Protein AF-A0A524MQ72-F1 (afdb_monomer)

Structure (mmCIF, N/CA/C/O backbone):
data_AF-A0A524MQ72-F1
#
_entry.id   AF-A0A524MQ72-F1
#
loop_
_atom_site.group_PDB
_atom_site.id
_atom_site.type_symbol
_atom_site.label_atom_id
_atom_site.label_alt_id
_atom_site.label_comp_id
_atom_site.label_asym_id
_atom_site.label_entity_id
_atom_site.label_seq_id
_atom_site.pdbx_PDB_ins_code
_atom_site.Cartn_x
_atom_site.Cartn_y
_atom_site.Cartn_z
_atom_site.occupancy
_atom_site.B_iso_or_equiv
_atom_site.auth_seq_id
_atom_site.auth_comp_id
_atom_site.auth_asym_id
_atom_site.auth_atom_id
_atom_site.pdbx_PDB_model_num
ATOM 1 N N . PRO A 1 1 ? 13.617 -14.450 -13.148 1.00 62.94 1 PRO A N 1
ATOM 2 C CA . PRO A 1 1 ? 14.910 -14.285 -12.431 1.00 62.94 1 PRO A CA 1
ATOM 3 C C . PRO A 1 1 ? 14.736 -14.701 -10.970 1.00 62.94 1 PRO A C 1
ATOM 5 O O . PRO A 1 1 ? 13.659 -14.492 -10.417 1.00 62.94 1 PRO A O 1
ATOM 8 N N . VAL A 1 2 ? 15.751 -15.346 -10.391 1.00 82.19 2 VAL A N 1
ATOM 9 C CA . VAL A 1 2 ? 15.651 -15.949 -9.050 1.00 82.19 2 VAL A CA 1
ATOM 10 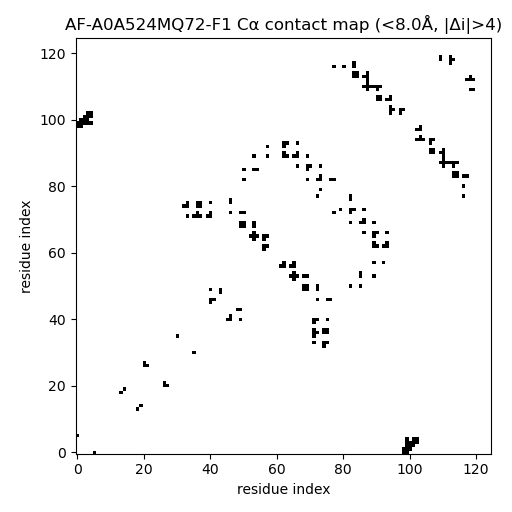C C . VAL A 1 2 ? 15.910 -14.920 -7.946 1.00 82.19 2 VAL A C 1
ATOM 12 O O . VAL A 1 2 ? 15.169 -14.889 -6.971 1.00 82.19 2 VAL A O 1
ATOM 15 N N . TYR A 1 3 ? 16.913 -14.051 -8.115 1.00 91.00 3 TYR A N 1
ATOM 16 C CA . TYR A 1 3 ? 17.262 -13.034 -7.118 1.00 91.00 3 TYR A CA 1
ATOM 17 C C . TYR A 1 3 ? 16.409 -11.763 -7.266 1.00 91.00 3 TYR A C 1
ATOM 19 O O . TYR A 1 3 ? 15.462 -11.539 -6.510 1.00 91.00 3 TYR A O 1
ATOM 27 N N . ASP A 1 4 ? 16.696 -10.959 -8.289 1.00 92.06 4 ASP A N 1
ATOM 28 C CA . ASP A 1 4 ? 16.065 -9.654 -8.514 1.00 92.06 4 ASP A CA 1
ATOM 29 C C . ASP A 1 4 ? 14.764 -9.736 -9.341 1.00 92.06 4 ASP A C 1
ATOM 31 O O . ASP A 1 4 ? 14.464 -10.768 -9.954 1.00 92.06 4 ASP A O 1
ATOM 35 N N . HIS A 1 5 ? 13.995 -8.647 -9.382 1.00 93.56 5 HIS A N 1
ATOM 36 C CA . HIS A 1 5 ? 12.790 -8.499 -10.193 1.00 93.56 5 HIS A CA 1
ATOM 37 C C . HIS A 1 5 ? 13.081 -7.649 -11.450 1.00 93.56 5 HIS A C 1
ATOM 39 O O . HIS A 1 5 ? 13.602 -6.541 -11.320 1.00 93.56 5 HIS A O 1
ATOM 45 N N . PRO A 1 6 ? 12.703 -8.072 -12.678 1.00 92.62 6 PRO A N 1
ATOM 46 C CA . PRO A 1 6 ? 13.021 -7.326 -13.905 1.00 92.62 6 PRO A CA 1
ATOM 47 C C . PRO A 1 6 ? 12.535 -5.872 -13.890 1.00 92.62 6 PRO A C 1
ATOM 49 O O . PRO A 1 6 ? 13.209 -4.981 -14.399 1.00 92.62 6 PRO A O 1
ATOM 52 N N . GLN A 1 7 ? 11.380 -5.616 -13.266 1.00 93.62 7 GLN A N 1
ATOM 53 C CA . GLN A 1 7 ? 10.848 -4.256 -13.146 1.00 93.62 7 GLN A CA 1
ATOM 54 C C . GLN A 1 7 ? 11.738 -3.335 -12.299 1.00 93.62 7 GLN A C 1
ATOM 56 O O . GLN A 1 7 ? 11.733 -2.130 -12.532 1.00 93.62 7 GLN A O 1
ATOM 61 N N . PHE A 1 8 ? 12.507 -3.863 -11.339 1.00 93.69 8 PHE A N 1
ATOM 62 C CA . PHE A 1 8 ? 13.414 -3.045 -10.526 1.00 93.69 8 PHE A CA 1
ATOM 63 C C . PHE A 1 8 ? 14.591 -2.553 -11.373 1.00 93.69 8 PHE A C 1
ATOM 65 O O . 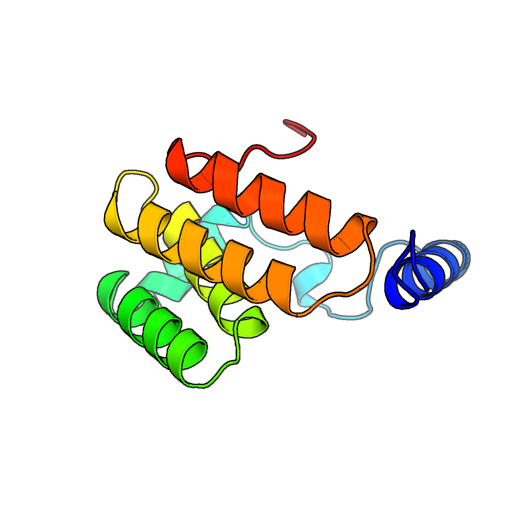PHE A 1 8 ? 14.930 -1.373 -11.332 1.00 93.69 8 PHE A O 1
ATOM 72 N N . LEU A 1 9 ? 15.138 -3.421 -12.231 1.00 92.56 9 LEU A N 1
ATOM 73 C CA . LEU A 1 9 ? 16.186 -3.057 -13.189 1.00 92.56 9 LEU A CA 1
ATOM 74 C C . LEU A 1 9 ? 15.710 -1.975 -14.165 1.00 92.56 9 LEU A C 1
ATOM 76 O O . LEU A 1 9 ? 16.393 -0.970 -14.352 1.00 92.56 9 LEU A O 1
ATOM 80 N N . ILE A 1 10 ? 14.514 -2.145 -14.736 1.00 93.50 10 ILE A N 1
ATOM 81 C CA . ILE A 1 10 ? 13.922 -1.163 -15.658 1.00 93.50 10 ILE A CA 1
ATOM 82 C C . ILE A 1 10 ? 13.718 0.184 -14.953 1.00 93.50 10 ILE A C 1
ATOM 84 O O . ILE A 1 10 ? 14.115 1.219 -15.488 1.00 93.50 10 ILE A O 1
ATOM 88 N N . ARG A 1 11 ? 13.174 0.182 -13.728 1.00 92.12 11 ARG A N 1
ATOM 89 C CA . ARG A 1 11 ? 13.008 1.402 -12.920 1.00 92.12 11 ARG A CA 1
ATOM 90 C C . ARG A 1 11 ? 14.337 2.095 -12.626 1.00 92.12 11 ARG A C 1
ATOM 92 O O . ARG A 1 11 ? 14.388 3.318 -12.664 1.00 92.12 11 ARG A O 1
ATOM 99 N N . ASN A 1 12 ? 15.413 1.347 -12.387 1.00 93.38 12 ASN A N 1
ATOM 100 C CA . ASN A 1 12 ? 16.737 1.930 -12.160 1.00 93.38 12 ASN A CA 1
ATOM 101 C C . ASN A 1 12 ? 17.304 2.601 -13.416 1.00 93.38 12 ASN A C 1
ATOM 103 O O . ASN A 1 12 ? 17.859 3.696 -13.319 1.00 93.38 12 ASN A O 1
ATOM 107 N N . VAL A 1 13 ? 17.134 1.992 -14.593 1.00 94.56 13 VAL A N 1
ATOM 108 C CA . VAL A 1 13 ? 17.524 2.619 -15.868 1.00 94.56 13 VAL A CA 1
ATOM 109 C C . VAL A 1 13 ? 16.698 3.880 -16.113 1.00 94.56 13 VAL A C 1
ATOM 111 O O . VAL A 1 13 ? 17.269 4.929 -16.406 1.00 94.56 13 VAL A O 1
ATOM 114 N N . TRP A 1 14 ? 15.377 3.814 -15.924 1.00 91.25 14 TRP A N 1
ATOM 115 C CA . TRP A 1 14 ? 14.513 4.987 -16.057 1.00 91.25 14 TRP A CA 1
ATOM 116 C C . TRP A 1 14 ? 14.936 6.102 -15.102 1.00 91.25 14 TRP A C 1
ATOM 118 O O . TRP A 1 14 ? 15.186 7.215 -15.544 1.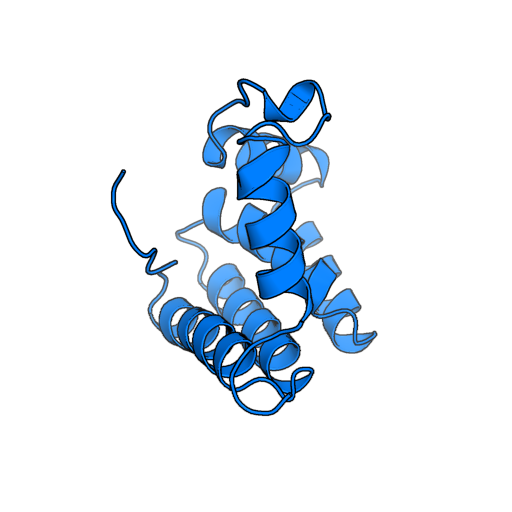00 91.25 14 TRP A O 1
ATOM 128 N N . ARG A 1 15 ? 15.143 5.799 -13.817 1.00 92.75 15 ARG A N 1
ATOM 129 C CA . ARG A 1 15 ? 15.594 6.784 -12.825 1.00 92.75 15 ARG A CA 1
ATOM 130 C C . ARG A 1 15 ? 16.954 7.393 -13.176 1.00 92.75 15 ARG A C 1
ATOM 132 O O . ARG A 1 15 ? 17.187 8.571 -12.915 1.00 92.75 15 ARG A O 1
ATOM 139 N N . ARG A 1 16 ? 17.859 6.608 -13.775 1.00 94.94 16 ARG A N 1
ATOM 140 C CA . ARG A 1 16 ? 19.192 7.072 -14.188 1.00 94.94 16 ARG A CA 1
ATOM 141 C C . ARG A 1 16 ? 19.131 8.126 -15.295 1.00 94.94 16 ARG A C 1
ATOM 143 O O . ARG A 1 16 ? 19.941 9.048 -15.254 1.00 94.94 16 ARG A O 1
ATOM 150 N N . TYR A 1 17 ? 18.227 7.976 -16.263 1.00 94.50 17 TYR A N 1
ATOM 151 C CA . TYR A 1 17 ? 18.173 8.841 -17.450 1.00 94.50 17 TYR A CA 1
ATOM 152 C C . TYR A 1 17 ? 17.012 9.847 -17.441 1.00 94.50 17 TYR A C 1
ATOM 154 O O . TYR A 1 17 ? 17.189 10.967 -17.902 1.00 94.50 17 TYR A O 1
ATOM 162 N N . GLY A 1 18 ? 15.849 9.470 -16.911 1.00 89.94 18 GLY A N 1
ATOM 163 C CA . GLY A 1 18 ? 14.648 10.305 -16.801 1.00 89.94 18 GLY A CA 1
ATOM 164 C C . GLY A 1 18 ? 14.556 11.115 -15.504 1.00 89.94 18 GLY A C 1
ATOM 165 O O . GLY A 1 18 ? 13.749 12.033 -15.413 1.00 89.94 18 GLY A O 1
ATOM 166 N N . GLY A 1 19 ? 15.401 10.823 -14.510 1.00 90.75 19 GLY A N 1
ATOM 167 C CA . GLY A 1 19 ? 15.376 11.504 -13.217 1.00 90.75 19 GLY A CA 1
ATOM 168 C C . GLY A 1 19 ? 14.323 10.939 -12.259 1.00 90.75 19 GLY A C 1
ATOM 169 O O . GLY A 1 19 ? 13.964 9.765 -12.327 1.00 90.75 19 GLY A O 1
ATOM 170 N N . TRP A 1 20 ? 13.900 11.754 -11.290 1.00 88.69 20 TRP A N 1
ATOM 171 C CA . TRP A 1 20 ? 13.016 11.327 -10.198 1.00 88.69 20 TRP A CA 1
ATOM 172 C C . TRP A 1 20 ? 11.523 11.509 -10.499 1.00 88.69 20 TRP A C 1
ATOM 174 O O . TRP A 1 20 ? 10.720 10.769 -9.941 1.00 88.69 20 TRP A O 1
ATOM 184 N N . TYR A 1 21 ? 11.168 12.481 -11.344 1.00 91.19 21 TYR A N 1
ATOM 185 C CA . TYR A 1 21 ? 9.785 12.796 -11.689 1.00 91.19 21 TYR A CA 1
ATOM 186 C C . TYR A 1 21 ? 9.245 11.764 -12.682 1.00 91.19 21 TYR A C 1
ATOM 188 O O . TYR A 1 21 ? 9.897 11.455 -13.682 1.00 91.19 21 TYR A O 1
ATOM 196 N N . ASP A 1 22 ? 8.071 11.213 -12.394 1.00 90.06 22 ASP A N 1
ATOM 197 C CA . ASP A 1 22 ? 7.455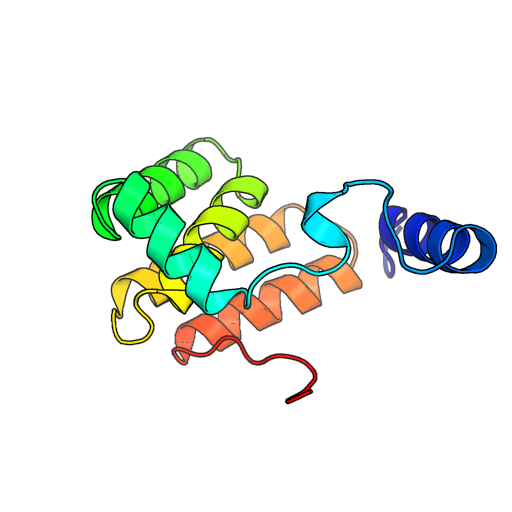 10.127 -13.161 1.00 90.06 22 ASP A CA 1
ATOM 198 C C . ASP A 1 22 ? 6.525 10.609 -14.284 1.00 90.06 22 ASP A C 1
ATOM 200 O O . ASP A 1 22 ? 6.115 9.801 -15.114 1.00 90.06 22 ASP A O 1
ATOM 204 N N . GLY A 1 23 ? 6.267 11.917 -14.368 1.00 91.25 23 GLY A N 1
ATOM 205 C CA . GLY A 1 23 ? 5.421 12.527 -15.392 1.00 91.25 23 GLY A CA 1
ATOM 206 C C . GLY A 1 23 ? 4.029 12.912 -14.898 1.00 91.25 23 GLY A C 1
ATOM 207 O O . GLY A 1 23 ? 3.385 13.725 -15.565 1.00 91.25 23 GLY A O 1
ATOM 208 N N . GLU A 1 24 ? 3.605 12.414 -13.734 1.00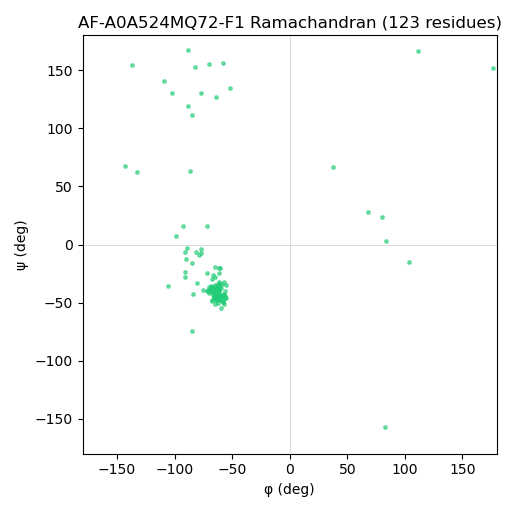 93.81 24 GLU A N 1
ATOM 209 C CA . GLU A 1 24 ? 2.274 12.671 -13.180 1.00 93.81 24 GLU A CA 1
ATOM 210 C C . GLU A 1 24 ? 2.262 13.952 -12.325 1.00 93.81 24 GLU A C 1
ATOM 212 O O . GLU A 1 24 ? 2.998 14.039 -11.336 1.00 93.81 24 GLU A O 1
ATOM 217 N N . PRO A 1 25 ? 1.460 14.978 -12.683 1.00 96.44 25 PRO A N 1
ATOM 218 C CA . PRO A 1 25 ? 1.537 16.295 -12.045 1.00 96.44 25 PRO A CA 1
ATOM 219 C C . PRO A 1 25 ? 1.307 16.298 -10.530 1.00 96.44 25 PRO A C 1
ATOM 221 O O . PRO A 1 25 ? 1.916 17.098 -9.818 1.00 96.44 25 PRO A O 1
ATOM 224 N N . ASP A 1 26 ? 0.441 15.422 -10.028 1.00 94.69 26 ASP A N 1
ATOM 225 C CA . ASP A 1 26 ? 0.117 15.297 -8.606 1.00 94.69 26 ASP A CA 1
ATOM 226 C C . ASP A 1 26 ? 1.262 14.682 -7.783 1.00 94.69 26 ASP A C 1
ATOM 228 O O . ASP A 1 26 ? 1.410 15.002 -6.602 1.00 94.69 26 ASP A O 1
ATOM 232 N N . ASN A 1 27 ? 2.141 13.899 -8.415 1.00 93.56 27 ASN A N 1
ATOM 233 C CA . ASN A 1 27 ? 3.318 13.306 -7.775 1.00 93.56 27 ASN A CA 1
ATOM 234 C C . ASN A 1 27 ? 4.517 14.262 -7.674 1.00 93.56 27 ASN A C 1
ATOM 236 O O . ASN A 1 27 ? 5.520 13.918 -7.042 1.00 93.56 27 ASN A O 1
ATOM 240 N N . LEU A 1 28 ? 4.449 15.460 -8.271 1.00 94.38 28 LEU A N 1
ATOM 241 C CA . LEU A 1 28 ? 5.572 16.402 -8.278 1.00 94.38 28 LEU A CA 1
ATOM 242 C C . LEU A 1 28 ? 5.874 16.953 -6.876 1.00 94.38 28 LEU A C 1
ATOM 244 O O . LEU A 1 28 ? 7.024 16.973 -6.447 1.00 94.38 28 LEU A O 1
ATOM 248 N N . LEU A 1 29 ? 4.849 17.417 -6.163 1.00 94.50 29 LEU A N 1
ATOM 249 C CA . LEU A 1 29 ? 4.946 17.941 -4.795 1.00 94.50 29 LEU A CA 1
ATOM 250 C C . LEU A 1 29 ? 3.689 17.522 -4.017 1.00 94.50 29 LEU A C 1
ATOM 252 O O . LEU A 1 29 ? 2.842 18.366 -3.712 1.00 94.50 29 LEU A O 1
ATOM 256 N N . PRO A 1 30 ? 3.521 16.215 -3.754 1.00 94.94 30 PRO A N 1
ATOM 257 C CA . PRO A 1 30 ? 2.282 15.688 -3.211 1.00 94.94 30 PRO A CA 1
ATOM 258 C C . PRO A 1 30 ? 2.085 16.119 -1.756 1.00 94.94 30 PRO A C 1
ATOM 260 O O . PRO A 1 30 ? 3.042 16.344 -1.010 1.00 94.94 30 PRO A O 1
ATOM 263 N N . ALA A 1 31 ? 0.825 16.153 -1.320 1.00 96.81 31 ALA A N 1
ATOM 264 C CA . ALA A 1 31 ? 0.502 16.266 0.099 1.00 96.81 31 ALA A CA 1
ATOM 265 C C . ALA A 1 31 ? 1.123 15.099 0.898 1.00 96.81 31 ALA A C 1
ATOM 267 O O . ALA A 1 31 ? 1.345 14.019 0.338 1.00 96.81 31 ALA A O 1
ATOM 268 N N . PRO A 1 32 ? 1.368 15.249 2.213 1.00 95.56 32 PRO A N 1
ATOM 269 C CA . PRO A 1 32 ? 1.827 14.146 3.049 1.00 95.56 32 PRO A CA 1
ATOM 270 C C . PRO A 1 32 ? 0.931 12.913 2.902 1.00 95.56 32 PRO A C 1
ATOM 272 O O . PRO A 1 32 ? -0.295 13.009 2.955 1.00 95.56 32 PRO A O 1
ATOM 275 N N . ARG A 1 33 ? 1.536 11.729 2.762 1.00 94.06 33 ARG A N 1
ATOM 276 C CA . ARG A 1 33 ? 0.800 10.480 2.496 1.00 94.06 33 ARG A CA 1
ATOM 277 C C . ARG A 1 33 ? -0.259 10.163 3.563 1.00 94.06 33 ARG A C 1
ATOM 279 O O . ARG A 1 33 ? -1.292 9.602 3.229 1.00 94.06 33 ARG A O 1
ATOM 286 N N . ALA A 1 34 ? -0.020 10.542 4.821 1.00 95.25 34 ALA A N 1
ATOM 287 C CA . ALA A 1 34 ? -0.998 10.394 5.900 1.00 95.25 34 ALA A CA 1
ATOM 288 C C . ALA A 1 34 ? -2.240 11.280 5.697 1.00 95.25 34 ALA A C 1
ATOM 290 O O . ALA A 1 34 ? -3.348 10.814 5.914 1.00 95.25 34 ALA A O 1
ATOM 291 N N . GLN A 1 35 ? -2.070 12.517 5.210 1.00 97.81 35 GLN A N 1
ATOM 292 C CA . GLN A 1 35 ? -3.205 13.393 4.888 1.00 97.81 35 GLN A CA 1
ATOM 293 C C . GLN A 1 35 ? -4.016 12.817 3.728 1.00 97.81 35 GLN A C 1
ATOM 295 O O . GLN A 1 35 ? -5.231 12.711 3.827 1.00 97.81 35 GLN A O 1
ATOM 300 N N . GLN A 1 36 ? -3.341 12.358 2.667 1.00 97.75 36 GLN A N 1
ATOM 301 C CA . GLN A 1 36 ? -4.019 11.671 1.564 1.00 97.75 36 GLN A CA 1
ATOM 302 C C . GLN A 1 36 ? -4.802 10.448 2.065 1.00 97.75 36 GLN A C 1
ATOM 304 O O . GLN A 1 36 ? -5.929 10.224 1.639 1.00 97.75 36 GLN A O 1
ATOM 309 N N . ALA A 1 37 ? -4.215 9.661 2.971 1.00 98.00 37 ALA A N 1
ATOM 310 C CA . ALA A 1 37 ? -4.852 8.475 3.524 1.00 98.00 37 ALA A CA 1
ATOM 311 C C . ALA A 1 37 ? -6.158 8.785 4.256 1.00 98.00 37 ALA A C 1
ATOM 313 O O . ALA A 1 37 ? -7.164 8.136 3.974 1.00 98.00 37 ALA A O 1
ATOM 314 N N . THR A 1 38 ? -6.158 9.787 5.135 1.00 98.19 38 THR A N 1
ATOM 315 C CA . THR A 1 38 ? -7.370 10.231 5.833 1.00 98.19 38 THR A CA 1
ATOM 316 C C . THR A 1 38 ? -8.464 10.631 4.845 1.00 98.19 38 THR A C 1
ATOM 318 O O . THR A 1 38 ? -9.557 10.075 4.904 1.00 98.19 38 THR A O 1
ATOM 321 N N . GLU A 1 39 ? -8.148 11.495 3.876 1.00 98.56 39 GLU A N 1
ATOM 322 C CA . GLU A 1 39 ? -9.117 11.977 2.879 1.00 98.56 39 GLU A CA 1
ATOM 323 C C . GLU A 1 39 ? -9.721 10.833 2.050 1.00 98.56 39 GLU A C 1
ATOM 325 O O . GLU A 1 39 ? -10.933 10.754 1.854 1.00 98.56 39 GLU A O 1
ATOM 330 N N . TRP A 1 40 ? -8.898 9.886 1.593 1.00 98.44 40 TRP A N 1
ATOM 331 C CA . TRP A 1 40 ? -9.394 8.739 0.828 1.00 98.44 40 TRP A CA 1
ATOM 332 C C . TRP A 1 40 ? -10.278 7.803 1.655 1.00 98.44 40 TRP A C 1
ATOM 334 O O . TRP A 1 40 ? -11.249 7.261 1.124 1.00 98.44 40 TRP A O 1
ATOM 344 N N . ILE A 1 41 ? -9.962 7.604 2.936 1.00 98.50 41 ILE A N 1
ATOM 345 C CA . ILE A 1 41 ? -10.769 6.773 3.837 1.00 98.50 41 ILE A CA 1
ATOM 346 C C . ILE A 1 41 ? -12.111 7.448 4.135 1.00 98.50 41 ILE A C 1
ATOM 348 O O . ILE A 1 41 ? -13.142 6.772 4.134 1.00 98.50 41 ILE A O 1
ATOM 352 N N . GLU A 1 42 ? -12.126 8.769 4.319 1.00 98.44 42 GLU A N 1
ATOM 353 C CA . GLU A 1 42 ? -13.360 9.546 4.465 1.00 98.44 42 GLU A CA 1
ATOM 354 C C . GLU A 1 42 ? -14.237 9.448 3.208 1.00 98.44 42 GLU A C 1
ATOM 356 O O . GLU A 1 42 ? -15.420 9.112 3.311 1.00 98.44 42 GLU A O 1
ATOM 361 N N . LEU A 1 43 ? -13.656 9.625 2.015 1.00 98.50 43 LEU A N 1
ATOM 362 C CA . LEU A 1 43 ? -14.366 9.466 0.737 1.00 98.50 43 LEU A CA 1
ATOM 363 C C . LEU A 1 43 ? -14.917 8.047 0.527 1.00 98.50 43 LEU A C 1
ATOM 365 O O . LEU A 1 43 ? -15.973 7.881 -0.084 1.00 98.50 43 LEU A O 1
ATOM 369 N N . ALA A 1 44 ? -14.228 7.024 1.037 1.00 98.25 44 ALA A N 1
ATOM 370 C CA . ALA A 1 44 ? -14.672 5.632 0.981 1.00 98.25 44 ALA A CA 1
ATOM 371 C C . ALA A 1 44 ? -15.771 5.288 2.011 1.00 98.25 44 ALA A C 1
ATOM 373 O O . ALA A 1 44 ? -16.285 4.165 2.017 1.00 98.25 44 ALA A O 1
ATOM 374 N N . GLY A 1 45 ? -16.153 6.233 2.877 1.00 98.31 45 GLY A N 1
ATOM 375 C CA . GLY A 1 45 ? -17.166 6.028 3.912 1.00 98.31 45 GLY A CA 1
ATOM 376 C C . GLY A 1 45 ? -16.647 5.309 5.159 1.00 98.31 45 GLY A C 1
ATOM 377 O O . GLY A 1 45 ? -17.441 4.698 5.872 1.00 98.31 45 GLY A O 1
ATOM 378 N N . GLY A 1 46 ? -15.340 5.375 5.423 1.00 98.31 46 GLY A N 1
ATOM 379 C CA . GLY A 1 46 ? -14.709 4.832 6.625 1.00 98.31 46 GLY A CA 1
ATOM 380 C C . GLY A 1 46 ? -13.808 3.622 6.377 1.00 98.31 46 GLY A C 1
ATOM 381 O O . GLY A 1 46 ? -13.809 3.003 5.311 1.00 98.31 46 GLY A O 1
ATOM 382 N N . VAL A 1 47 ? -13.009 3.291 7.397 1.00 98.62 47 VAL A N 1
ATOM 383 C CA . VAL A 1 47 ? -11.971 2.252 7.313 1.00 98.62 47 VAL A CA 1
ATOM 384 C C . VAL A 1 47 ? -12.557 0.859 7.071 1.00 98.62 47 VAL A C 1
ATOM 386 O O . VAL A 1 47 ? -12.015 0.110 6.262 1.00 98.62 47 VAL A O 1
ATOM 389 N N . ASP A 1 48 ? -13.704 0.547 7.676 1.00 98.50 48 ASP A N 1
ATOM 390 C CA . ASP A 1 48 ? -14.346 -0.770 7.580 1.00 98.50 48 ASP A CA 1
ATOM 391 C C . ASP A 1 48 ? -14.733 -1.114 6.133 1.00 98.50 48 ASP A C 1
ATOM 393 O O . ASP A 1 48 ? -14.511 -2.236 5.675 1.00 98.50 48 ASP A O 1
ATOM 397 N N . ASN A 1 49 ? -15.223 -0.132 5.365 1.00 98.56 49 ASN A N 1
ATOM 398 C CA . ASN A 1 49 ? -15.541 -0.316 3.944 1.00 98.56 49 ASN A CA 1
ATOM 399 C C . ASN A 1 49 ? -14.291 -0.669 3.130 1.00 98.56 49 ASN A C 1
ATOM 401 O O . ASN A 1 49 ? -14.336 -1.516 2.233 1.00 98.56 49 ASN A O 1
ATOM 405 N N . VAL A 1 50 ? -13.166 -0.025 3.445 1.00 98.75 50 VAL A N 1
ATOM 406 C CA . VAL A 1 50 ? -11.894 -0.265 2.760 1.00 98.75 50 VAL A CA 1
ATOM 407 C C . VAL A 1 50 ? -11.319 -1.627 3.128 1.00 98.75 50 VAL A C 1
ATOM 409 O O . VAL A 1 50 ? -10.842 -2.326 2.235 1.00 98.75 50 VAL A O 1
ATOM 412 N N . LEU A 1 51 ? -11.418 -2.050 4.391 1.00 98.69 51 LEU A N 1
ATOM 413 C CA . LEU A 1 51 ? -11.003 -3.392 4.811 1.00 98.69 51 LEU A CA 1
ATOM 414 C C . LEU A 1 51 ? -11.862 -4.480 4.166 1.00 98.69 51 LEU A C 1
ATOM 416 O O . LEU A 1 51 ? -11.316 -5.435 3.614 1.00 98.69 51 LEU A O 1
ATOM 420 N N . ALA A 1 52 ? -13.184 -4.299 4.132 1.00 98.62 52 ALA A N 1
ATOM 421 C CA . ALA A 1 52 ? -14.085 -5.219 3.445 1.00 98.62 52 ALA A CA 1
ATOM 422 C C . ALA A 1 52 ? -13.735 -5.338 1.953 1.00 98.62 52 ALA A C 1
ATOM 424 O O . ALA A 1 52 ? -13.673 -6.445 1.410 1.00 98.62 52 ALA A O 1
ATOM 425 N N . ARG A 1 53 ? -13.442 -4.214 1.282 1.00 98.75 53 ARG A N 1
ATOM 426 C CA . ARG A 1 53 ? -13.024 -4.237 -0.125 1.00 98.75 53 ARG A CA 1
ATOM 427 C C . ARG A 1 53 ? -11.650 -4.877 -0.315 1.00 98.75 53 ARG A C 1
ATOM 429 O O . ARG A 1 53 ? -11.458 -5.606 -1.286 1.00 98.75 53 ARG A O 1
ATOM 436 N N . ALA A 1 54 ? -10.704 -4.624 0.584 1.00 98.69 54 ALA A N 1
ATOM 437 C CA . ALA A 1 54 ? -9.391 -5.255 0.545 1.00 98.69 54 ALA A CA 1
ATOM 438 C C . ALA A 1 54 ? -9.498 -6.778 0.695 1.00 98.69 54 ALA A C 1
ATOM 440 O O . ALA A 1 54 ? -8.843 -7.496 -0.056 1.00 98.69 54 ALA A O 1
ATOM 441 N N . GLN A 1 55 ? -10.365 -7.269 1.584 1.00 98.62 55 GLN A N 1
ATOM 442 C CA . GLN A 1 55 ? -10.605 -8.703 1.737 1.00 98.62 55 GLN A CA 1
ATOM 443 C C . GLN A 1 55 ? -11.208 -9.318 0.468 1.00 98.62 55 GLN A C 1
ATOM 445 O O . GLN A 1 55 ? -10.702 -10.329 -0.005 1.00 98.62 55 GLN A O 1
ATOM 450 N N . GLN A 1 56 ? -12.200 -8.668 -0.148 1.00 98.75 56 GLN A N 1
ATOM 451 C CA . GLN A 1 56 ? -12.747 -9.123 -1.435 1.00 98.75 56 GLN A CA 1
ATOM 452 C C . GLN A 1 56 ? -11.667 -9.219 -2.519 1.00 98.75 56 GLN A C 1
ATOM 454 O O . GLN A 1 56 ? -11.617 -10.197 -3.252 1.00 98.75 56 GLN A O 1
ATOM 459 N N . LEU A 1 57 ? -10.773 -8.228 -2.609 1.00 98.81 57 LEU A N 1
ATOM 460 C CA . LEU A 1 57 ? -9.665 -8.267 -3.567 1.00 98.81 57 LEU A CA 1
ATOM 461 C C . LEU A 1 57 ? -8.703 -9.426 -3.290 1.00 98.81 57 LEU A C 1
ATOM 463 O O . LEU A 1 57 ? -8.167 -9.998 -4.234 1.00 98.81 57 LEU A O 1
ATOM 467 N N . LEU A 1 58 ? -8.480 -9.784 -2.022 1.00 98.50 58 LEU A N 1
ATOM 468 C CA . LEU A 1 58 ? -7.681 -10.960 -1.673 1.00 98.50 58 LEU A CA 1
ATOM 469 C C . LEU A 1 58 ? -8.367 -12.255 -2.093 1.00 98.50 58 LEU A C 1
ATOM 471 O O . LEU A 1 58 ? -7.705 -13.115 -2.674 1.00 98.50 58 LEU A O 1
ATOM 475 N N . ASP A 1 59 ? -9.671 -12.363 -1.854 1.00 98.25 59 ASP A N 1
ATOM 476 C CA . ASP A 1 59 ? -10.475 -13.517 -2.260 1.00 98.25 59 ASP A CA 1
ATOM 477 C C . ASP A 1 59 ? -10.495 -13.661 -3.797 1.00 98.25 59 ASP A C 1
ATOM 479 O O . ASP A 1 59 ? -10.392 -14.771 -4.323 1.00 98.25 59 ASP A O 1
ATOM 483 N N . ASP A 1 60 ? -10.515 -12.534 -4.517 1.00 98.38 60 ASP A N 1
ATOM 484 C CA . ASP A 1 60 ? -10.422 -12.451 -5.981 1.00 98.38 60 ASP A CA 1
ATOM 485 C C . ASP A 1 60 ? -8.982 -12.656 -6.516 1.00 98.38 60 ASP A C 1
ATOM 487 O O . ASP A 1 60 ? -8.761 -12.737 -7.728 1.00 98.38 60 ASP A O 1
ATOM 491 N N . GLY A 1 61 ? -7.979 -12.739 -5.634 1.00 98.00 61 GLY A N 1
ATOM 492 C CA . GLY A 1 61 ? -6.567 -12.940 -5.976 1.00 98.00 61 GLY A CA 1
ATOM 493 C C . GLY A 1 61 ? -5.778 -11.672 -6.346 1.00 98.00 61 GLY A C 1
ATOM 494 O O . GLY A 1 61 ? -4.580 -11.764 -6.640 1.00 98.00 61 GLY A O 1
ATOM 495 N N . ASP A 1 62 ? -6.379 -10.482 -6.287 1.00 98.50 62 ASP A N 1
ATOM 496 C CA . ASP A 1 62 ? -5.711 -9.192 -6.509 1.00 98.50 62 ASP A CA 1
ATOM 497 C C . ASP A 1 62 ? -5.077 -8.634 -5.221 1.00 98.50 62 ASP A C 1
ATOM 499 O O . ASP A 1 62 ? -5.397 -7.556 -4.708 1.00 98.50 62 ASP A O 1
ATOM 503 N N . ALA A 1 63 ? -4.100 -9.380 -4.703 1.00 98.50 63 ALA A N 1
ATOM 504 C CA . ALA A 1 63 ? -3.337 -8.979 -3.524 1.00 98.50 63 ALA A CA 1
ATOM 505 C C . ALA A 1 63 ? -2.557 -7.667 -3.725 1.00 98.50 63 ALA A C 1
ATOM 507 O O . ALA A 1 63 ? -2.275 -6.957 -2.758 1.00 98.50 63 ALA A O 1
ATOM 508 N N . ARG A 1 64 ? -2.224 -7.316 -4.975 1.00 98.19 64 ARG A N 1
ATOM 509 C CA . ARG A 1 64 ? -1.531 -6.065 -5.309 1.00 98.19 64 ARG A CA 1
ATOM 510 C C . ARG A 1 64 ? -2.396 -4.863 -4.978 1.00 98.19 64 ARG A C 1
ATOM 512 O O . ARG A 1 64 ? -1.931 -3.958 -4.285 1.00 98.19 64 ARG A O 1
ATOM 519 N N . LEU A 1 65 ? -3.638 -4.853 -5.456 1.00 98.62 65 LEU A N 1
ATOM 520 C CA . LEU A 1 65 ? -4.556 -3.757 -5.174 1.00 98.62 65 LEU A CA 1
ATOM 521 C C . LEU A 1 65 ? -4.994 -3.759 -3.706 1.00 98.62 65 LEU A C 1
ATOM 523 O O . LEU A 1 65 ? -5.058 -2.689 -3.100 1.00 98.62 65 LEU A O 1
ATOM 527 N N . ALA A 1 66 ? -5.184 -4.937 -3.103 1.00 98.75 66 ALA A N 1
ATOM 528 C CA . ALA A 1 66 ? -5.447 -5.047 -1.669 1.00 98.75 66 ALA A CA 1
ATOM 529 C C . ALA A 1 66 ? -4.353 -4.354 -0.835 1.00 98.75 66 ALA A C 1
ATOM 531 O O . ALA A 1 66 ? -4.686 -3.550 0.033 1.00 98.75 66 ALA A O 1
ATOM 532 N N . CYS A 1 67 ? -3.066 -4.573 -1.154 1.00 98.62 67 CYS A N 1
ATOM 533 C CA . CYS A 1 67 ? -1.935 -3.900 -0.497 1.00 98.62 67 CYS A CA 1
ATOM 534 C C . CYS A 1 67 ? -2.035 -2.365 -0.568 1.00 98.62 67 CYS A C 1
ATOM 536 O O . CYS A 1 67 ? -1.733 -1.683 0.409 1.00 98.62 67 CYS A O 1
ATOM 538 N N . HIS A 1 68 ? -2.470 -1.802 -1.701 1.00 98.19 68 HIS A N 1
ATOM 539 C CA . HIS A 1 68 ? -2.644 -0.352 -1.827 1.00 98.19 68 HIS A CA 1
ATOM 540 C C . HIS A 1 68 ? -3.722 0.187 -0.880 1.00 98.19 68 HIS A C 1
ATOM 542 O O . HIS A 1 68 ? -3.498 1.209 -0.230 1.00 98.19 68 HIS A O 1
ATOM 548 N N . LEU A 1 69 ? -4.859 -0.506 -0.774 1.00 98.56 69 LEU A N 1
ATOM 549 C CA . LEU A 1 69 ? -5.972 -0.090 0.081 1.00 98.56 69 LEU A CA 1
ATOM 550 C C . LEU A 1 69 ? -5.618 -0.178 1.570 1.00 98.56 69 LEU A C 1
ATOM 552 O O . LEU A 1 69 ? -5.803 0.789 2.311 1.00 98.56 69 LEU A O 1
ATOM 556 N N . VAL A 1 70 ? -5.046 -1.303 2.007 1.00 98.31 70 VAL A N 1
ATOM 557 C CA . VAL A 1 70 ? -4.678 -1.502 3.421 1.00 98.31 70 VAL A CA 1
ATOM 558 C C . VAL A 1 70 ? -3.552 -0.576 3.877 1.00 98.31 70 VAL A C 1
ATOM 560 O O . VAL A 1 70 ? -3.487 -0.237 5.052 1.00 98.31 70 VAL A O 1
ATOM 563 N N . GLU A 1 71 ? -2.680 -0.118 2.973 1.00 98.00 71 GLU A N 1
ATOM 564 C CA . GLU A 1 71 ? -1.679 0.905 3.301 1.00 98.00 71 GLU A CA 1
ATOM 565 C C . GLU A 1 71 ? -2.317 2.239 3.688 1.00 98.00 71 GLU A C 1
ATOM 567 O O . GLU A 1 71 ? -1.842 2.903 4.609 1.00 98.00 71 GLU A O 1
ATOM 572 N N . PHE A 1 72 ? -3.375 2.643 2.985 1.00 98.19 72 PHE A N 1
ATOM 573 C CA . PHE A 1 72 ? -4.109 3.867 3.302 1.00 98.19 72 PHE A CA 1
ATOM 574 C C . PHE A 1 72 ? -4.906 3.681 4.597 1.00 98.19 72 PHE A C 1
ATOM 576 O O . PHE A 1 72 ? -4.859 4.549 5.466 1.00 98.19 72 PHE A O 1
ATOM 583 N N . ALA A 1 73 ? -5.520 2.512 4.798 1.00 98.44 73 ALA A N 1
ATOM 584 C CA . ALA A 1 73 ? -6.172 2.179 6.063 1.00 98.44 73 ALA A CA 1
ATOM 585 C C . ALA A 1 73 ? -5.195 2.231 7.256 1.00 98.44 73 ALA A C 1
ATOM 587 O O . ALA A 1 73 ? -5.514 2.835 8.275 1.00 98.44 73 ALA A O 1
ATOM 588 N N . ALA A 1 74 ? -3.987 1.669 7.124 1.00 98.12 74 ALA A N 1
ATOM 589 C CA . ALA A 1 74 ? -2.980 1.647 8.195 1.00 98.12 74 ALA A CA 1
ATOM 590 C C . ALA A 1 74 ? -2.431 3.036 8.537 1.00 98.12 74 ALA A C 1
ATOM 592 O O . ALA A 1 74 ? -2.038 3.285 9.673 1.00 98.12 74 ALA A O 1
ATOM 593 N N . LEU A 1 75 ? -2.394 3.942 7.558 1.00 97.44 75 LEU A N 1
ATOM 594 C CA . LEU A 1 75 ? -2.013 5.335 7.779 1.00 97.44 75 LEU A CA 1
ATOM 595 C C . LEU A 1 75 ? -3.120 6.142 8.464 1.00 97.44 75 LEU A C 1
ATOM 597 O O . LEU A 1 75 ? -2.810 6.972 9.313 1.00 97.44 75 LEU A O 1
ATOM 601 N N . ALA A 1 76 ? -4.382 5.910 8.098 1.00 98.12 76 ALA A N 1
ATOM 602 C CA . ALA A 1 76 ? -5.519 6.653 8.639 1.00 98.12 76 ALA A CA 1
ATOM 603 C C . ALA A 1 76 ? -5.979 6.144 10.016 1.00 98.12 76 ALA A C 1
ATOM 605 O O . ALA A 1 76 ? -6.443 6.930 10.837 1.00 98.12 76 ALA A O 1
ATOM 606 N N . ALA A 1 77 ? -5.856 4.840 10.277 1.00 97.62 77 ALA A N 1
ATOM 607 C CA . ALA A 1 77 ? -6.315 4.191 11.505 1.00 97.62 77 ALA A CA 1
ATOM 608 C C . ALA A 1 77 ? -5.233 3.265 12.103 1.00 97.62 77 ALA A C 1
ATOM 610 O O . ALA A 1 77 ? -5.445 2.054 12.206 1.00 97.62 77 ALA A O 1
ATOM 611 N N . PRO A 1 78 ? -4.069 3.808 12.514 1.00 97.00 78 PRO A N 1
ATOM 612 C CA . PRO A 1 78 ? -2.940 3.011 13.002 1.00 97.00 78 PRO A CA 1
ATOM 613 C C . PRO A 1 78 ? -3.225 2.260 14.310 1.00 97.00 78 PRO A C 1
ATOM 615 O O . PRO A 1 78 ? -2.543 1.286 14.603 1.00 97.00 78 PRO A O 1
ATOM 618 N N . ASP A 1 79 ? -4.235 2.660 15.083 1.00 97.06 79 ASP A N 1
ATOM 619 C CA . ASP A 1 79 ? -4.610 1.981 16.331 1.00 97.06 79 ASP A CA 1
ATOM 620 C C . ASP A 1 79 ? -5.638 0.850 16.119 1.00 97.06 79 ASP A C 1
ATOM 622 O O . ASP A 1 79 ? -6.003 0.147 17.064 1.00 97.06 79 ASP A O 1
ATOM 626 N N . ASN A 1 80 ? -6.119 0.644 14.885 1.00 97.81 80 ASN A N 1
ATOM 627 C CA . ASN A 1 80 ? -7.078 -0.414 14.573 1.00 97.81 80 ASN A CA 1
ATOM 628 C C . ASN A 1 80 ? -6.352 -1.746 14.303 1.00 97.81 80 ASN A C 1
ATOM 630 O O . ASN A 1 80 ? -5.689 -1.925 13.282 1.00 97.81 80 ASN A O 1
ATOM 634 N N . ALA A 1 81 ? -6.515 -2.712 15.210 1.00 97.94 81 ALA A N 1
ATOM 635 C CA . ALA A 1 81 ? -5.889 -4.031 15.114 1.00 97.94 81 ALA A CA 1
ATOM 636 C C . ALA A 1 81 ? -6.310 -4.829 13.863 1.00 97.94 81 ALA A C 1
ATOM 638 O O . ALA A 1 81 ? -5.503 -5.583 13.317 1.00 97.94 81 ALA A O 1
ATOM 639 N N . GLU A 1 82 ? -7.545 -4.658 13.385 1.00 98.25 82 GLU A N 1
ATOM 640 C CA . GLU A 1 82 ? -8.041 -5.356 12.195 1.00 98.25 82 GLU A CA 1
ATOM 641 C C . GLU A 1 82 ? -7.309 -4.894 10.933 1.00 98.25 82 GLU A C 1
ATOM 643 O O . GLU A 1 82 ? -6.932 -5.714 10.097 1.00 98.25 82 GLU A O 1
ATOM 648 N N . VAL A 1 83 ? -7.003 -3.596 10.838 1.00 98.56 83 VAL A N 1
ATOM 649 C CA . VAL A 1 83 ? -6.227 -3.038 9.723 1.0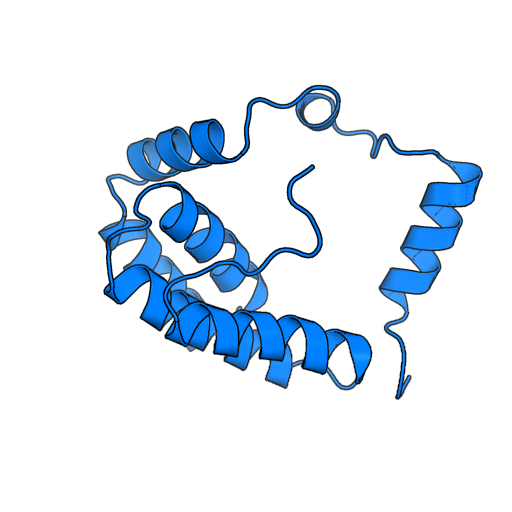0 98.56 83 VAL A CA 1
ATOM 650 C C . VAL A 1 83 ? -4.884 -3.749 9.583 1.00 98.56 83 VAL A C 1
ATOM 652 O O . VAL A 1 83 ? -4.490 -4.130 8.479 1.00 98.56 83 VAL A O 1
ATOM 655 N N . TRP A 1 84 ? -4.192 -3.974 10.699 1.00 98.56 84 TRP A N 1
ATOM 656 C CA . TRP A 1 84 ? -2.906 -4.666 10.705 1.00 98.56 84 TRP A CA 1
ATOM 657 C C . TRP A 1 84 ? -3.026 -6.146 10.347 1.00 98.56 84 TRP A C 1
ATOM 659 O O . TRP A 1 84 ? -2.175 -6.657 9.617 1.00 98.56 84 TRP A O 1
ATOM 669 N N . ALA A 1 85 ? -4.094 -6.817 10.783 1.00 98.56 85 ALA A N 1
ATOM 670 C CA . ALA A 1 85 ? -4.361 -8.204 10.414 1.00 98.56 85 ALA A CA 1
ATOM 671 C C . ALA A 1 85 ? -4.596 -8.356 8.899 1.00 98.56 85 ALA A C 1
ATOM 673 O O . ALA A 1 85 ? -3.961 -9.196 8.254 1.00 98.56 85 ALA A O 1
ATOM 674 N N . VAL A 1 86 ? -5.438 -7.502 8.303 1.00 98.50 86 VAL A N 1
ATOM 675 C CA . VAL A 1 86 ? -5.695 -7.524 6.851 1.00 98.50 86 VAL A CA 1
ATOM 676 C C . VAL A 1 86 ? -4.441 -7.112 6.075 1.00 98.50 86 VAL A C 1
ATOM 678 O O . VAL A 1 86 ? -4.121 -7.715 5.049 1.00 98.50 86 VAL A O 1
ATOM 681 N N . ARG A 1 87 ? -3.666 -6.143 6.578 1.00 98.56 87 ARG A N 1
ATOM 682 C CA . ARG A 1 87 ? -2.383 -5.752 5.978 1.00 98.56 87 ARG A CA 1
ATOM 683 C C . ARG A 1 87 ? -1.383 -6.910 5.964 1.00 98.56 87 ARG A C 1
ATOM 685 O O . ARG A 1 87 ? -0.758 -7.142 4.928 1.00 98.56 87 ARG A O 1
ATOM 692 N N . ALA A 1 88 ? -1.266 -7.661 7.061 1.00 98.62 88 ALA A N 1
ATOM 693 C CA . ALA A 1 88 ? -0.418 -8.852 7.131 1.00 98.62 88 ALA A CA 1
ATOM 694 C C . ALA A 1 88 ? -0.822 -9.881 6.063 1.00 98.62 88 ALA A C 1
ATOM 696 O O . ALA A 1 88 ? 0.019 -10.325 5.275 1.00 98.62 88 ALA A O 1
ATOM 697 N N . ALA A 1 89 ? -2.120 -10.190 5.977 1.00 98.69 89 ALA A N 1
ATOM 698 C CA . ALA A 1 89 ? -2.660 -11.121 4.989 1.00 98.69 89 ALA A CA 1
ATOM 699 C C . ALA A 1 89 ? -2.407 -10.651 3.547 1.00 98.69 89 ALA A C 1
ATOM 701 O O . ALA A 1 89 ? -1.964 -11.441 2.709 1.00 98.69 89 ALA A O 1
ATOM 702 N N . ALA A 1 90 ? -2.614 -9.362 3.263 1.00 98.75 90 ALA A N 1
ATOM 703 C CA . ALA A 1 90 ? -2.428 -8.804 1.929 1.00 98.75 90 ALA A CA 1
ATOM 704 C C . ALA A 1 90 ? -0.975 -8.889 1.454 1.00 98.75 90 ALA A C 1
ATOM 706 O O . ALA A 1 90 ? -0.709 -9.368 0.348 1.00 98.75 90 ALA A O 1
ATOM 707 N N . TYR A 1 91 ? -0.023 -8.493 2.301 1.00 98.69 91 TYR A N 1
ATOM 708 C CA . TYR A 1 91 ? 1.397 -8.568 1.963 1.00 98.69 91 TYR A CA 1
ATOM 709 C C . TYR A 1 91 ? 1.904 -10.008 1.859 1.00 98.69 91 TYR A C 1
ATOM 711 O O . TYR A 1 91 ? 2.718 -10.302 0.978 1.00 98.69 91 TYR A O 1
ATOM 719 N N . GLN A 1 92 ? 1.396 -10.921 2.691 1.00 98.62 92 GLN A N 1
ATOM 720 C CA . GLN A 1 92 ? 1.733 -12.340 2.601 1.00 98.62 92 GLN A CA 1
ATOM 721 C C . GLN A 1 92 ? 1.223 -12.954 1.290 1.00 98.62 92 GLN A C 1
ATOM 723 O O . GLN A 1 92 ? 1.980 -13.631 0.587 1.00 98.62 92 GLN A O 1
ATOM 728 N N . ALA A 1 93 ? -0.031 -12.676 0.922 1.00 98.62 93 ALA A N 1
ATOM 729 C CA . ALA A 1 93 ? -0.611 -13.117 -0.343 1.00 98.62 93 ALA A CA 1
ATOM 730 C C . ALA A 1 93 ? 0.153 -12.533 -1.538 1.00 98.62 93 ALA A C 1
ATOM 732 O O . ALA A 1 93 ? 0.485 -13.255 -2.478 1.00 98.62 93 ALA A O 1
ATOM 733 N N . HIS A 1 94 ? 0.508 -11.247 -1.481 1.00 98.50 94 HIS A N 1
ATOM 734 C CA . HIS A 1 94 ? 1.273 -10.605 -2.542 1.00 98.50 94 HIS A CA 1
ATOM 735 C C . HIS A 1 94 ? 2.685 -11.200 -2.668 1.00 98.50 94 HIS A C 1
ATOM 737 O O . HIS A 1 94 ? 3.132 -11.486 -3.780 1.00 98.50 94 HIS A O 1
ATOM 743 N N . SER A 1 95 ? 3.365 -11.463 -1.547 1.00 98.00 95 SER A N 1
ATOM 744 C CA . SER A 1 95 ? 4.669 -12.136 -1.532 1.00 98.00 95 SER A CA 1
ATOM 745 C C . SER A 1 95 ? 4.613 -13.494 -2.237 1.00 98.00 95 SER A C 1
ATOM 747 O O . SER A 1 95 ? 5.439 -13.773 -3.110 1.00 98.00 95 SER A O 1
ATOM 749 N N . ALA A 1 96 ? 3.593 -14.308 -1.947 1.00 97.69 96 ALA A N 1
ATOM 750 C CA . ALA A 1 96 ? 3.425 -15.638 -2.533 1.00 97.69 96 ALA A CA 1
ATOM 751 C C . ALA A 1 96 ? 3.283 -15.639 -4.071 1.00 97.69 96 ALA A C 1
ATOM 753 O O . ALA A 1 96 ? 3.564 -16.654 -4.708 1.00 97.69 96 ALA A O 1
ATOM 754 N N . GLN A 1 97 ? 2.907 -14.509 -4.683 1.00 96.38 97 GLN A N 1
ATOM 755 C CA . GLN A 1 97 ? 2.770 -14.368 -6.139 1.00 96.38 97 GLN A CA 1
ATOM 756 C C . GLN A 1 97 ? 4.108 -14.173 -6.873 1.00 96.38 97 GLN A C 1
ATOM 758 O O . GLN A 1 97 ? 4.148 -14.197 -8.105 1.00 96.38 97 GLN A O 1
ATOM 763 N N . HIS A 1 98 ? 5.214 -13.968 -6.155 1.00 95.75 98 HIS A N 1
ATOM 764 C CA . HIS A 1 98 ? 6.505 -13.657 -6.764 1.00 95.75 98 HIS A CA 1
ATOM 765 C C . HIS A 1 98 ? 7.507 -14.804 -6.667 1.00 95.75 98 HIS A C 1
ATOM 767 O O . HIS A 1 98 ? 7.666 -15.440 -5.635 1.00 95.75 98 HIS A O 1
ATOM 773 N N . THR A 1 99 ? 8.288 -15.014 -7.729 1.00 93.94 99 THR A N 1
ATOM 774 C CA . THR A 1 99 ? 9.435 -15.940 -7.704 1.00 93.94 99 THR A CA 1
ATOM 775 C C . THR A 1 99 ? 10.748 -15.259 -7.303 1.00 93.94 99 THR A C 1
ATOM 777 O O . THR A 1 99 ? 11.668 -15.931 -6.844 1.00 93.94 99 THR A O 1
ATOM 780 N N . SER A 1 100 ? 10.860 -13.936 -7.483 1.00 96.00 100 SER A N 1
ATOM 781 C CA . SER A 1 100 ? 12.045 -13.155 -7.091 1.00 96.00 100 SER A CA 1
ATOM 782 C C . SER A 1 100 ? 12.227 -13.203 -5.576 1.00 96.00 100 SER A C 1
ATOM 784 O O . SER A 1 100 ? 11.302 -12.874 -4.832 1.00 96.00 100 SER A O 1
ATOM 786 N N . SER A 1 101 ? 13.416 -13.585 -5.103 1.00 95.81 101 SER A N 1
ATOM 787 C CA . SER A 1 101 ? 13.728 -13.555 -3.671 1.00 95.81 101 SER A CA 1
ATOM 788 C C . SER A 1 101 ? 13.654 -12.139 -3.104 1.00 95.81 101 SER A C 1
ATOM 790 O O . SER A 1 101 ? 13.156 -11.975 -1.999 1.00 95.81 101 SER A O 1
ATOM 792 N N . MET A 1 102 ? 14.080 -11.121 -3.862 1.00 95.06 102 MET A N 1
ATOM 793 C CA . MET A 1 102 ? 13.968 -9.720 -3.442 1.00 95.06 102 MET A CA 1
ATOM 794 C C . MET A 1 102 ? 12.511 -9.327 -3.189 1.00 95.06 102 MET A C 1
ATOM 796 O O . MET A 1 102 ? 12.178 -8.903 -2.087 1.00 95.06 102 MET A O 1
ATOM 800 N N . ALA A 1 103 ? 11.627 -9.523 -4.172 1.00 96.19 103 ALA A N 1
ATOM 801 C CA . ALA A 1 103 ? 10.214 -9.172 -4.016 1.00 96.19 103 ALA A CA 1
ATOM 802 C C . ALA A 1 103 ? 9.554 -9.951 -2.865 1.00 96.19 103 ALA A C 1
ATOM 804 O O . ALA A 1 103 ? 8.919 -9.345 -2.004 1.00 96.19 103 ALA A O 1
ATOM 805 N N . ARG A 1 104 ? 9.767 -11.274 -2.805 1.00 97.06 104 ARG A N 1
ATOM 806 C CA . ARG A 1 104 ? 9.217 -12.122 -1.738 1.00 97.06 104 ARG A CA 1
ATOM 807 C C . ARG A 1 104 ? 9.650 -11.677 -0.347 1.00 97.06 104 ARG A C 1
ATOM 809 O O . ARG A 1 104 ? 8.814 -11.565 0.543 1.00 97.06 104 ARG A O 1
ATOM 816 N N . ASN A 1 105 ? 10.943 -11.426 -0.158 1.00 96.25 105 ASN A N 1
ATOM 817 C CA . ASN A 1 105 ? 11.480 -11.114 1.162 1.00 96.25 105 ASN A CA 1
ATOM 818 C C . ASN A 1 105 ? 11.056 -9.719 1.631 1.00 96.25 105 ASN A C 1
ATOM 820 O O . ASN A 1 105 ? 10.704 -9.573 2.795 1.00 96.25 105 ASN A O 1
ATOM 824 N N . LEU A 1 106 ? 11.029 -8.712 0.747 1.00 96.38 106 LEU A N 1
ATOM 825 C CA . LEU A 1 106 ? 10.565 -7.370 1.126 1.00 96.38 106 LEU A CA 1
ATOM 826 C C . LEU A 1 106 ? 9.072 -7.366 1.483 1.00 96.38 106 LEU A C 1
ATOM 828 O O . LEU A 1 106 ? 8.684 -6.793 2.498 1.00 96.38 106 LEU A O 1
ATOM 832 N N . LEU A 1 107 ? 8.235 -8.021 0.673 1.00 97.31 107 LEU A N 1
ATOM 833 C CA . LEU A 1 107 ? 6.798 -8.120 0.943 1.00 97.31 107 LEU A CA 1
ATOM 834 C C . LEU A 1 107 ? 6.520 -8.981 2.185 1.00 97.31 107 LEU A C 1
ATOM 836 O O . LEU A 1 107 ? 5.703 -8.608 3.018 1.00 97.31 107 LEU A O 1
ATOM 840 N N . GLY A 1 108 ? 7.244 -10.090 2.354 1.00 97.88 108 GLY A N 1
ATOM 841 C CA . GLY A 1 108 ? 7.151 -10.935 3.547 1.00 97.88 108 GLY A CA 1
ATOM 842 C C . GLY A 1 108 ? 7.574 -10.202 4.822 1.00 97.88 108 GLY A C 1
ATOM 843 O O . GLY A 1 108 ? 6.921 -10.339 5.851 1.00 97.88 108 GLY A O 1
ATOM 844 N N . HIS A 1 109 ? 8.605 -9.353 4.754 1.00 97.44 109 HIS A N 1
ATOM 845 C CA . HIS A 1 109 ? 8.982 -8.481 5.872 1.00 97.44 109 HIS A CA 1
ATOM 846 C C . HIS A 1 109 ? 7.854 -7.516 6.244 1.00 97.44 109 HIS A C 1
ATOM 84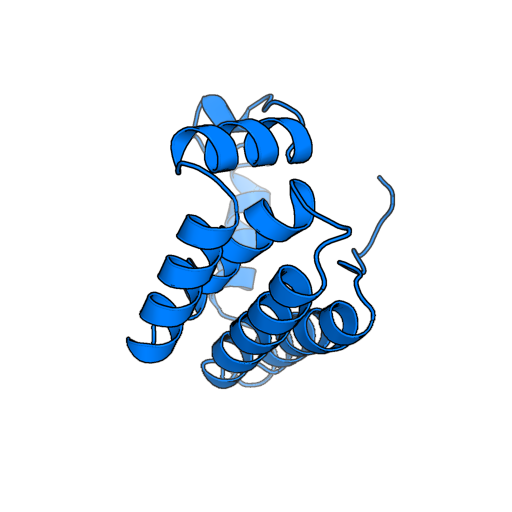8 O O . HIS A 1 109 ? 7.539 -7.368 7.420 1.00 97.44 109 HIS A O 1
ATOM 854 N N . ALA A 1 110 ? 7.192 -6.907 5.256 1.00 97.56 110 ALA A N 1
ATOM 855 C CA . ALA A 1 110 ? 6.040 -6.042 5.510 1.00 97.56 110 ALA A CA 1
ATOM 856 C C . ALA A 1 110 ? 4.869 -6.803 6.161 1.00 97.56 110 ALA A C 1
ATOM 858 O O . ALA A 1 110 ? 4.195 -6.245 7.032 1.00 97.56 110 ALA A O 1
ATOM 859 N N . ALA A 1 111 ? 4.649 -8.070 5.791 1.00 98.19 111 ALA A N 1
ATOM 860 C CA . ALA A 1 111 ? 3.668 -8.928 6.452 1.00 98.19 111 ALA A CA 1
ATOM 861 C C . ALA A 1 111 ? 4.030 -9.155 7.933 1.00 98.19 111 ALA A C 1
ATOM 863 O O . ALA A 1 111 ? 3.223 -8.847 8.805 1.00 98.19 111 ALA A O 1
ATOM 864 N N . LEU A 1 112 ? 5.273 -9.557 8.225 1.00 97.81 112 LEU A N 1
ATOM 865 C CA . LEU A 1 112 ? 5.765 -9.768 9.597 1.00 97.81 112 LEU A CA 1
ATOM 866 C C . LEU A 1 112 ? 5.744 -8.490 10.450 1.00 97.81 112 LEU A C 1
ATOM 868 O O . LEU A 1 112 ? 5.417 -8.524 11.634 1.00 97.81 112 LEU A O 1
ATOM 872 N N . ALA A 1 113 ? 6.082 -7.343 9.864 1.00 97.12 113 ALA A N 1
ATOM 873 C CA . ALA A 1 113 ? 6.000 -6.055 10.547 1.00 97.12 113 ALA A CA 1
ATOM 874 C C . ALA A 1 113 ? 4.548 -5.686 10.895 1.00 97.12 113 ALA A C 1
ATOM 876 O O . ALA A 1 113 ? 4.295 -5.115 11.957 1.00 97.12 113 ALA A O 1
ATOM 877 N N . SER A 1 114 ? 3.591 -6.063 10.039 1.00 97.81 114 SER A N 1
ATOM 878 C CA . SER A 1 114 ? 2.163 -5.833 10.290 1.00 97.81 114 SER A CA 1
ATOM 879 C C . SER A 1 114 ? 1.673 -6.591 11.520 1.00 97.81 114 SER A C 1
ATOM 881 O O . SER A 1 114 ? 0.896 -6.039 12.288 1.00 97.81 114 SER A O 1
ATOM 883 N N . GLU A 1 115 ? 2.176 -7.801 11.774 1.00 96.62 115 GLU A N 1
ATOM 884 C CA . GLU A 1 115 ? 1.851 -8.569 12.990 1.00 96.62 115 GLU A CA 1
ATOM 885 C C . GLU A 1 115 ? 2.288 -7.850 14.281 1.00 96.62 115 GLU A C 1
ATOM 887 O O . GLU A 1 115 ? 1.767 -8.123 15.360 1.00 96.62 115 GLU A O 1
ATOM 892 N N . GLN A 1 116 ? 3.220 -6.900 14.172 1.00 96.12 116 GLN A N 1
ATOM 893 C CA . GLN A 1 116 ? 3.695 -6.050 15.267 1.00 96.12 116 GLN A CA 1
ATOM 894 C C . GLN A 1 116 ? 3.029 -4.663 15.272 1.00 96.12 116 GLN A C 1
ATOM 896 O O . GLN A 1 116 ? 3.466 -3.785 16.014 1.00 96.12 116 GLN A O 1
ATOM 901 N N . GLY A 1 117 ? 2.021 -4.433 14.423 1.00 95.88 117 GLY A N 1
ATOM 902 C CA . GLY A 1 117 ? 1.313 -3.155 14.328 1.00 95.88 117 GLY A CA 1
ATOM 903 C C . GLY A 1 117 ? 2.159 -2.008 13.769 1.00 95.88 117 GLY A C 1
ATOM 904 O O . GLY A 1 117 ? 1.952 -0.856 14.145 1.00 95.88 117 GLY A O 1
ATOM 905 N N . LYS A 1 118 ? 3.160 -2.294 12.922 1.00 94.06 118 LYS A N 1
ATOM 906 C CA . LYS A 1 118 ? 4.061 -1.266 12.376 1.00 94.06 118 LYS A CA 1
ATOM 907 C C . LYS A 1 118 ? 4.340 -1.449 10.884 1.00 94.06 118 LYS A C 1
ATOM 909 O O . LYS A 1 118 ? 4.304 -2.551 10.342 1.00 94.06 118 LYS A O 1
ATOM 914 N N . ARG A 1 119 ? 4.674 -0.347 10.204 1.00 91.31 119 ARG A N 1
ATOM 915 C CA . ARG A 1 119 ? 5.054 -0.352 8.774 1.00 91.31 119 ARG A CA 1
ATOM 916 C C . ARG A 1 119 ? 6.537 -0.656 8.527 1.00 91.31 119 ARG A C 1
ATOM 918 O O . ARG A 1 119 ? 6.867 -0.984 7.397 1.00 91.31 119 ARG A O 1
ATOM 925 N N . ASP A 1 120 ? 7.375 -0.563 9.565 1.00 86.56 120 ASP A N 1
ATOM 926 C CA . ASP A 1 120 ? 8.824 -0.847 9.574 1.00 86.56 120 ASP A CA 1
ATOM 927 C C . ASP A 1 120 ? 9.544 -0.417 8.282 1.00 86.56 120 ASP A C 1
ATOM 929 O O . ASP A 1 120 ? 9.968 -1.236 7.464 1.00 86.56 120 ASP A O 1
ATOM 933 N N . LEU A 1 121 ? 9.589 0.899 8.057 1.00 83.56 121 LEU A N 1
ATOM 934 C CA . LEU A 1 121 ? 10.138 1.495 6.841 1.00 83.56 121 LEU A CA 1
ATOM 935 C C . LEU A 1 121 ? 11.664 1.614 6.922 1.00 83.56 121 LEU A C 1
ATOM 937 O O . LEU A 1 121 ? 12.235 1.793 7.990 1.00 83.56 121 LEU A O 1
ATOM 941 N N . ALA A 1 122 ? 12.328 1.587 5.765 1.00 70.69 122 ALA A N 1
ATOM 942 C CA . ALA A 1 122 ? 13.788 1.660 5.654 1.00 70.69 122 ALA A CA 1
ATOM 943 C C . ALA A 1 122 ? 14.399 3.053 5.961 1.00 70.69 122 ALA A C 1
ATOM 945 O O . ALA A 1 122 ? 15.550 3.303 5.604 1.00 70.69 122 ALA A O 1
ATOM 946 N N . GLY A 1 123 ? 13.657 3.965 6.598 1.00 58.84 123 GLY A N 1
ATOM 947 C CA . GLY A 1 123 ? 14.152 5.277 7.011 1.00 58.84 123 GLY A CA 1
ATOM 948 C C . GLY A 1 123 ? 13.075 6.161 7.642 1.00 58.84 123 GLY A C 1
ATOM 949 O O . GLY A 1 123 ? 11.900 6.045 7.299 1.00 58.84 123 GLY A O 1
ATOM 950 N N . ASP A 1 124 ? 13.514 7.062 8.524 1.00 50.84 124 ASP A N 1
ATOM 951 C CA . ASP A 1 124 ? 12.700 8.091 9.197 1.00 50.84 124 ASP A CA 1
ATOM 952 C C . ASP A 1 124 ? 12.706 9.440 8.441 1.00 50.84 124 ASP A C 1
ATOM 954 O O . ASP A 1 124 ? 12.410 10.484 9.022 1.00 50.84 124 ASP A O 1
ATOM 958 N N . TYR A 1 125 ? 13.133 9.431 7.172 1.00 46.22 125 TYR A N 1
ATOM 959 C CA . TYR A 1 125 ? 13.387 10.632 6.366 1.00 46.22 125 TYR A CA 1
ATOM 960 C C . TYR A 1 125 ? 12.144 11.147 5.640 1.00 46.22 125 TYR A C 1
ATOM 962 O O . TYR A 1 125 ? 11.404 10.311 5.068 1.00 46.22 125 TYR A O 1
#

Secondary structure (DSSP, 8-state):
--SS-HHHHHHHHHHHHH-S--S-GGGSSPPPHHHHHHHHHHHTTSHHHHHHHHHHHHH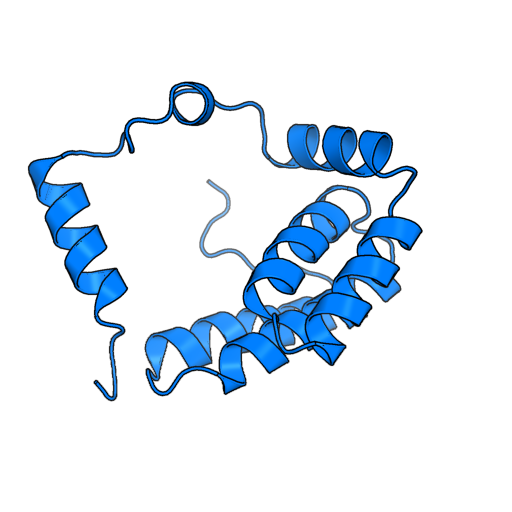TT-HHHHHHHHHHHHHH-TT-HHHHHHHHHHHHHHHHT---HHHHHHHHHHHHHHTTT----S---

Sequence (125 aa):
PVYDHPQFLIRNVWRRYGGWYDGEPDNLLPAPRAQQATEWIELAGGVDNVLARAQQLLDDGDARLACHLVEFAALAAPDNAEVWAVRAAAYQAHSAQHTSSMARNLLGHAALASEQGKRDLAGDY

Foldseek 3Di:
DQADDVVVVVVVVCCVPVNDDPPDPCVPDHDPLLVVLQVVQVVCVHLVSLLVVLVVCVVVLNLVVSLVSLVSSCSPCLVDLSSLVSNLSSLCSQLVVDNHPVSNVVSNVCSVQSNVSDRPDPDPD

pLDDT: mean 94.68, std 8.3, range [46.22, 98.81]

Nearest PDB structures (foldseek):
  4av7-assembly3_E  TM=9.377E-01  e=9.349E-06  Pseudomonas sp. DSM 6611
  7tl5-assembly1_A  TM=8.954E-01  e=4.647E-05  Klebsiella pneumoniae subsp. pneumoniae NTUH-K2044
  4nur-assembly1_A  TM=9.016E-01  e=5.970E-05  Pseudomonas sp. S9
  4pdx-assembly1_B  TM=9.150E-01  e=1.036E-04  Escherichia coli K-12
  4pdx-assembly1_A  TM=9.150E-01  e=1.987E-04  Escherichia coli K-12

Mean predicted aligned error: 3.32 Å

Solvent-accessible surface area (backbone atoms only — not comparable to full-atom values): 6796 Å² total; per-residue (Å²): 105,64,53,59,50,74,67,57,57,52,49,51,54,45,41,72,75,67,43,88,72,88,81,54,79,69,71,72,79,55,76,59,68,50,61,54,16,41,54,54,31,58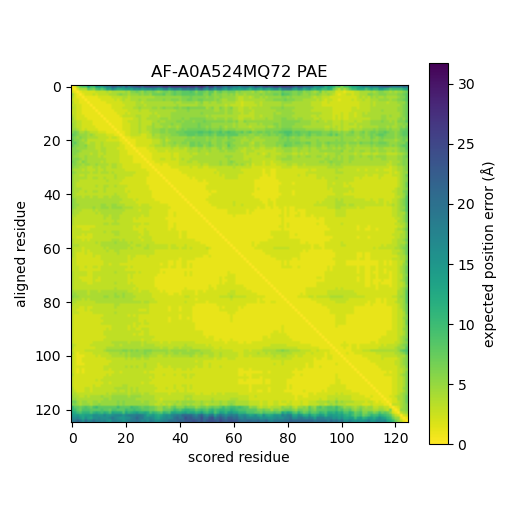,76,57,71,33,58,68,54,47,51,54,51,24,50,50,28,45,76,73,65,40,18,68,62,16,41,58,46,34,51,32,38,40,54,53,41,63,85,44,68,64,43,26,53,53,34,18,52,22,25,41,53,38,17,73,75,47,74,16,47,52,56,23,53,57,29,37,47,46,13,59,30,15,78,72,66,40,78,81,66,100,62,98,121

Radius of gyration: 15.58 Å; Cα contacts (8 Å, |Δi|>4): 138; chains: 1; bounding box: 36×34×34 Å